Protein AF-A0AAN5BWC9-F1 (afdb_monomer_lite)

Structure (mmCIF, N/CA/C/O backbone):
data_AF-A0AAN5BWC9-F1
#
_entry.id   AF-A0AAN5BWC9-F1
#
loop_
_atom_site.group_PDB
_atom_site.id
_atom_site.type_symbol
_atom_site.label_atom_id
_atom_site.label_alt_id
_atom_site.label_comp_id
_atom_site.label_asym_id
_atom_site.label_entity_id
_atom_site.label_seq_id
_atom_site.pdbx_PDB_ins_code
_atom_site.Cartn_x
_atom_site.Cartn_y
_atom_site.Cartn_z
_atom_site.occupancy
_atom_site.B_iso_or_equiv
_atom_site.auth_seq_id
_atom_site.auth_comp_id
_atom_site.auth_asym_id
_atom_site.auth_atom_id
_atom_site.pdbx_PDB_model_num
ATOM 1 N N . MET A 1 1 ? -2.287 -19.410 11.652 1.00 47.03 1 MET A N 1
ATOM 2 C CA . MET A 1 1 ? -1.819 -19.244 10.263 1.00 47.03 1 MET A CA 1
ATOM 3 C C . MET A 1 1 ? -1.738 -17.754 10.020 1.00 47.03 1 MET A C 1
ATOM 5 O O . MET A 1 1 ? -2.710 -17.080 10.326 1.00 47.03 1 MET A O 1
ATOM 9 N N . SER A 1 2 ? -0.571 -17.258 9.616 1.00 52.69 2 SER A N 1
ATOM 10 C CA . SER A 1 2 ? -0.390 -15.878 9.157 1.00 52.69 2 SER A CA 1
ATOM 11 C C . SER A 1 2 ? -0.509 -15.912 7.636 1.00 52.69 2 SER A C 1
ATOM 13 O O . SER A 1 2 ? 0.115 -16.769 7.006 1.00 52.69 2 SER A O 1
ATOM 15 N N . TYR A 1 3 ? -1.382 -15.078 7.077 1.00 65.38 3 TYR A N 1
ATOM 16 C CA . TYR A 1 3 ? -1.603 -14.979 5.637 1.00 65.38 3 TYR A CA 1
ATOM 17 C C . TYR A 1 3 ? -0.797 -13.783 5.144 1.00 65.38 3 TYR A C 1
ATOM 19 O O . TYR A 1 3 ? -1.104 -12.645 5.494 1.00 65.38 3 TYR A O 1
ATOM 27 N N . PHE A 1 4 ? 0.281 -14.033 4.406 1.00 66.44 4 PHE A N 1
ATOM 28 C CA . PHE A 1 4 ? 1.106 -12.959 3.861 1.00 66.44 4 PHE A CA 1
ATOM 29 C C . PHE A 1 4 ? 0.332 -12.188 2.789 1.00 66.44 4 PHE A C 1
ATOM 31 O O . PHE A 1 4 ? -0.476 -12.763 2.065 1.00 66.44 4 PHE A O 1
ATOM 38 N N . VAL A 1 5 ? 0.590 -10.883 2.665 1.00 69.50 5 VAL A N 1
ATOM 39 C CA . VAL A 1 5 ? 0.056 -10.114 1.532 1.00 69.50 5 VAL A CA 1
ATOM 40 C C . VAL A 1 5 ? 0.826 -10.486 0.265 1.00 69.50 5 VAL A C 1
ATOM 42 O O . VAL A 1 5 ? 2.005 -10.154 0.124 1.00 69.50 5 VAL A O 1
ATOM 45 N N . GLU A 1 6 ? 0.147 -11.163 -0.658 1.00 69.81 6 GLU A N 1
ATOM 46 C CA . GLU A 1 6 ? 0.694 -11.607 -1.942 1.00 69.81 6 GLU A CA 1
ATOM 47 C C . GLU A 1 6 ? 0.178 -10.767 -3.128 1.00 69.81 6 GLU A C 1
ATOM 49 O O . GLU A 1 6 ? -0.644 -9.858 -2.987 1.00 69.81 6 GLU A O 1
ATOM 54 N N . GLY A 1 7 ? 0.701 -11.046 -4.326 1.00 77.12 7 GLY A N 1
ATOM 55 C CA . GLY A 1 7 ? 0.229 -10.434 -5.568 1.00 77.12 7 GLY A CA 1
ATOM 56 C C . GLY A 1 7 ? 0.571 -8.940 -5.716 1.00 77.12 7 GLY A C 1
ATOM 57 O O . GLY A 1 7 ? 1.575 -8.472 -5.170 1.00 77.12 7 GLY A O 1
ATOM 58 N N . PRO A 1 8 ? -0.236 -8.171 -6.476 1.00 77.50 8 PRO A N 1
ATOM 59 C CA . PRO A 1 8 ? 0.023 -6.754 -6.765 1.00 77.50 8 PRO A CA 1
ATOM 60 C C . PRO A 1 8 ? 0.208 -5.886 -5.512 1.00 77.50 8 PRO A C 1
ATOM 62 O O . PRO A 1 8 ? 0.996 -4.936 -5.504 1.00 77.50 8 PRO A O 1
ATOM 65 N N . TRP A 1 9 ? -0.462 -6.255 -4.422 1.00 84.75 9 TRP A N 1
ATOM 66 C CA . TRP A 1 9 ? -0.410 -5.534 -3.159 1.00 84.75 9 TRP A CA 1
ATOM 67 C C . TRP A 1 9 ? 0.916 -5.686 -2.422 1.00 84.75 9 TRP A C 1
ATOM 69 O O . TRP A 1 9 ? 1.344 -4.742 -1.759 1.00 84.75 9 TRP A O 1
ATOM 79 N N . ALA A 1 10 ? 1.646 -6.789 -2.616 1.00 85.19 10 ALA A N 1
ATOM 80 C CA . ALA A 1 10 ? 2.966 -6.978 -2.013 1.00 85.19 10 ALA A CA 1
ATOM 81 C C . ALA A 1 10 ? 3.954 -5.856 -2.385 1.00 85.19 10 ALA A C 1
ATOM 83 O O . ALA A 1 10 ? 4.868 -5.549 -1.617 1.00 85.19 10 ALA A O 1
ATOM 84 N N . LYS A 1 11 ? 3.778 -5.235 -3.557 1.00 87.94 11 LYS A N 1
ATOM 85 C CA . LYS A 1 11 ? 4.593 -4.109 -4.025 1.00 87.94 11 LYS A CA 1
ATOM 86 C C . LYS A 1 11 ? 4.189 -2.791 -3.367 1.00 87.94 11 LYS A C 1
ATOM 88 O O . LYS A 1 11 ? 5.044 -2.076 -2.854 1.00 87.94 11 LYS A O 1
ATOM 93 N N . ILE A 1 12 ? 2.891 -2.497 -3.325 1.00 90.25 12 ILE A N 1
ATOM 94 C CA . ILE A 1 12 ? 2.350 -1.266 -2.721 1.00 90.25 12 ILE A CA 1
ATOM 95 C C . ILE A 1 12 ? 2.652 -1.233 -1.222 1.00 90.25 12 ILE A C 1
ATOM 97 O O . ILE A 1 12 ? 3.123 -0.228 -0.697 1.00 90.25 12 ILE A O 1
ATOM 101 N N . VAL A 1 13 ? 2.474 -2.362 -0.538 1.00 91.19 13 VAL A N 1
ATOM 102 C CA . VAL A 1 13 ? 2.751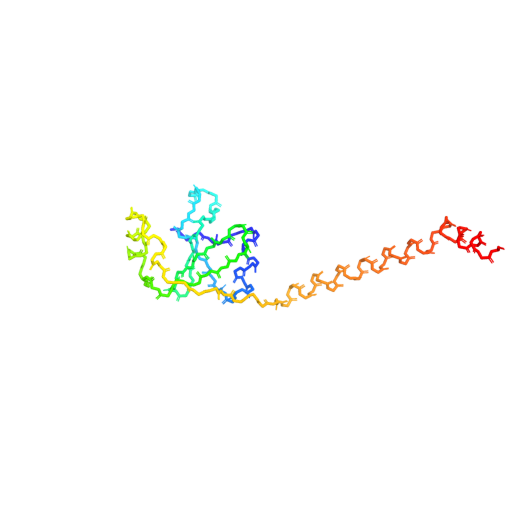 -2.482 0.895 1.00 91.19 13 VAL A CA 1
ATOM 103 C C . VAL A 1 13 ? 4.222 -2.179 1.214 1.00 91.19 13 VAL A C 1
ATOM 105 O O . VAL A 1 13 ? 4.505 -1.427 2.150 1.00 91.19 13 VAL A O 1
ATOM 108 N N . ARG A 1 14 ? 5.160 -2.654 0.378 1.00 89.75 14 ARG A N 1
ATOM 109 C CA . ARG A 1 14 ? 6.588 -2.303 0.488 1.00 89.75 14 ARG A CA 1
ATOM 110 C C . ARG A 1 14 ? 6.852 -0.824 0.222 1.00 89.75 14 ARG A C 1
ATOM 112 O O . ARG A 1 14 ? 7.588 -0.204 0.983 1.00 89.75 14 ARG A O 1
ATOM 119 N N . ARG A 1 15 ? 6.233 -0.237 -0.807 1.00 93.06 15 ARG A N 1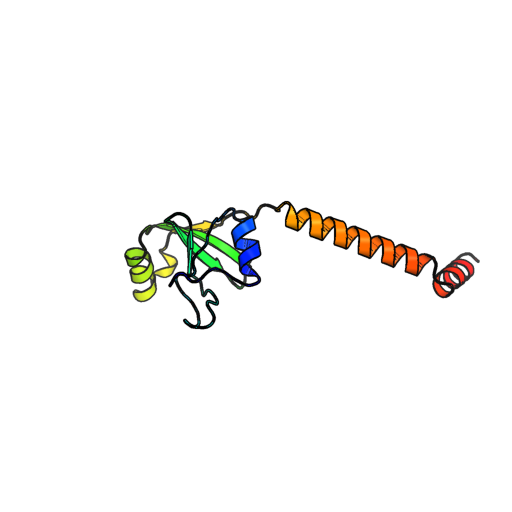
ATOM 120 C CA . ARG A 1 15 ? 6.345 1.206 -1.097 1.00 93.06 15 ARG A CA 1
ATOM 121 C C . ARG A 1 15 ? 5.820 2.078 0.038 1.00 93.06 15 ARG A C 1
ATOM 123 O O . ARG A 1 15 ? 6.308 3.188 0.231 1.00 93.06 15 ARG A O 1
ATOM 130 N N . CYS A 1 16 ? 4.846 1.590 0.797 1.00 94.31 16 CYS A N 1
ATOM 131 C CA . CYS A 1 16 ? 4.350 2.243 2.006 1.00 94.31 16 CYS A CA 1
ATOM 132 C C . CYS A 1 16 ? 5.236 2.009 3.245 1.00 94.31 16 CYS A C 1
ATOM 134 O O . CYS A 1 16 ? 4.911 2.515 4.319 1.00 94.31 16 CYS A O 1
ATOM 136 N N . GLY A 1 17 ? 6.343 1.269 3.118 1.00 92.44 17 GLY A N 1
ATOM 137 C CA . GLY A 1 17 ? 7.285 0.994 4.203 1.00 92.44 17 GLY A CA 1
ATOM 138 C C . GLY A 1 17 ? 6.766 0.001 5.244 1.00 92.44 17 GLY A C 1
ATOM 139 O O . GLY A 1 17 ? 7.235 0.012 6.380 1.00 92.44 17 GLY A O 1
ATOM 140 N N . LEU A 1 18 ? 5.777 -0.824 4.895 1.00 92.75 18 LEU A N 1
ATOM 141 C CA . LEU A 1 18 ? 5.229 -1.826 5.803 1.00 92.75 18 LEU A CA 1
ATOM 142 C C . LEU A 1 18 ? 6.004 -3.140 5.659 1.00 92.75 18 LEU A C 1
ATOM 144 O O . LEU A 1 18 ? 6.026 -3.761 4.595 1.00 92.75 18 LEU A O 1
ATOM 148 N N . GLU A 1 19 ? 6.625 -3.571 6.752 1.00 88.25 19 GLU A N 1
ATOM 149 C CA . GLU A 1 19 ? 7.354 -4.835 6.829 1.00 88.25 19 GLU A CA 1
ATOM 150 C C . GLU A 1 19 ? 6.461 -5.946 7.393 1.00 88.25 19 GLU A C 1
ATOM 152 O O . GLU A 1 19 ? 5.721 -5.726 8.352 1.00 88.25 19 GLU A O 1
ATOM 157 N N . ASN A 1 20 ? 6.575 -7.148 6.820 1.00 86.62 20 ASN A N 1
ATOM 158 C CA . ASN A 1 20 ? 5.844 -8.356 7.231 1.00 86.62 20 ASN A CA 1
ATOM 159 C C . ASN A 1 20 ? 4.324 -8.139 7.386 1.00 86.62 20 ASN A C 1
ATOM 161 O O . ASN A 1 20 ? 3.779 -8.366 8.467 1.00 86.62 20 ASN A O 1
ATOM 165 N N . PRO A 1 21 ? 3.639 -7.660 6.334 1.00 89.12 21 PRO A N 1
ATOM 166 C CA . PRO A 1 21 ? 2.206 -7.434 6.390 1.00 89.12 21 PRO A CA 1
ATOM 167 C C . PRO A 1 21 ? 1.437 -8.759 6.453 1.00 89.12 21 PRO A C 1
ATOM 169 O O . PRO A 1 21 ? 1.724 -9.695 5.702 1.00 89.12 21 PRO A O 1
ATOM 172 N N . GLU A 1 22 ? 0.418 -8.803 7.303 1.00 88.19 22 GLU A N 1
ATOM 173 C CA . GLU A 1 22 ? -0.488 -9.940 7.435 1.00 88.19 22 GLU A CA 1
ATOM 174 C C . GLU A 1 22 ? -1.896 -9.526 7.003 1.00 88.19 22 GLU A C 1
ATOM 176 O O . GLU A 1 22 ? -2.417 -8.486 7.417 1.00 88.19 22 GLU A O 1
ATOM 181 N N . ALA A 1 23 ? -2.537 -10.336 6.169 1.00 86.12 23 ALA A N 1
ATOM 182 C CA . ALA A 1 23 ? -3.926 -10.136 5.805 1.00 86.12 23 ALA A CA 1
ATOM 183 C C . ALA A 1 23 ? -4.830 -10.495 6.997 1.00 86.12 23 ALA A C 1
ATOM 185 O O . ALA A 1 23 ? -4.785 -11.606 7.529 1.00 86.12 23 ALA A O 1
ATOM 186 N N . VAL A 1 24 ? -5.647 -9.532 7.433 1.00 87.19 24 VAL A N 1
ATOM 187 C CA . VAL A 1 24 ? -6.576 -9.693 8.565 1.00 87.19 24 VAL A CA 1
ATOM 188 C C . VAL A 1 24 ? -7.953 -10.110 8.066 1.00 87.19 24 VAL A C 1
ATOM 190 O O . VAL A 1 24 ? -8.601 -10.970 8.657 1.00 87.19 24 VAL A O 1
ATOM 193 N N . MET A 1 25 ? -8.394 -9.512 6.963 1.00 82.00 25 MET A N 1
ATOM 194 C CA . MET A 1 25 ? -9.580 -9.928 6.224 1.00 82.00 25 MET A CA 1
ATOM 195 C C . MET A 1 25 ? -9.117 -10.471 4.873 1.00 82.00 25 MET A C 1
ATOM 197 O O . MET A 1 25 ? -8.368 -9.800 4.169 1.00 82.00 25 MET A O 1
ATOM 201 N N . CYS A 1 26 ? -9.532 -11.693 4.538 1.00 72.94 26 CYS A N 1
ATOM 202 C CA . CYS A 1 26 ? -9.214 -12.366 3.276 1.00 72.94 26 CYS A CA 1
ATOM 203 C C . CYS A 1 26 ? -10.514 -12.812 2.601 1.00 72.94 26 CYS A C 1
ATOM 205 O O . CYS A 1 26 ? -11.479 -13.140 3.296 1.00 72.94 26 CYS A O 1
ATOM 207 N N . THR A 1 27 ? -10.537 -12.857 1.268 1.00 66.50 27 THR A N 1
ATOM 208 C CA . THR A 1 27 ? -11.698 -13.343 0.499 1.00 66.50 27 THR A CA 1
ATOM 209 C C . THR A 1 27 ? -11.969 -14.825 0.763 1.00 66.50 27 THR A C 1
ATOM 211 O O . THR A 1 27 ? -13.120 -15.224 0.938 1.00 66.50 27 THR A O 1
ATOM 214 N N . THR A 1 28 ? -10.912 -15.640 0.842 1.00 60.97 28 THR A N 1
ATOM 215 C CA . THR A 1 28 ? -10.964 -17.048 1.251 1.00 60.97 28 THR A CA 1
ATOM 216 C C . THR A 1 28 ? -9.737 -17.419 2.092 1.00 60.97 28 THR A C 1
ATOM 218 O O . THR A 1 28 ? -8.652 -16.880 1.853 1.00 60.97 28 THR A O 1
ATOM 221 N N . PRO A 1 29 ? -9.867 -18.343 3.065 1.00 58.62 29 PRO A N 1
ATOM 222 C CA . PRO A 1 29 ? -8.731 -18.840 3.843 1.00 58.62 29 PRO A CA 1
ATOM 223 C C . PRO A 1 29 ? -7.651 -19.509 2.985 1.00 58.62 29 PRO A C 1
ATOM 225 O O . PRO A 1 29 ? -6.481 -19.478 3.348 1.00 58.62 29 PRO A O 1
ATOM 228 N N . GLU A 1 30 ? -8.029 -20.127 1.863 1.00 58.84 30 GLU A N 1
ATOM 229 C CA . GLU A 1 30 ? -7.105 -20.882 1.015 1.00 58.84 30 GLU A CA 1
ATOM 230 C C . GLU A 1 30 ? -6.273 -20.000 0.077 1.00 58.84 30 GLU A C 1
ATOM 232 O O . GLU A 1 30 ? -5.129 -20.345 -0.207 1.00 58.84 30 GLU A O 1
ATOM 237 N N . SER A 1 31 ? -6.826 -18.884 -0.415 1.00 59.50 31 SER A N 1
ATOM 238 C CA . SER A 1 31 ? -6.117 -18.004 -1.360 1.00 59.50 31 SER A CA 1
ATOM 239 C C . SER A 1 31 ? -5.225 -16.968 -0.681 1.00 59.50 31 SER A C 1
ATOM 241 O O . SER A 1 31 ? -4.279 -16.493 -1.298 1.00 59.50 31 SER A O 1
ATOM 243 N N . GLY A 1 32 ? -5.539 -16.573 0.560 1.00 53.91 32 GLY A N 1
ATOM 244 C CA . GLY A 1 32 ? -4.848 -15.467 1.228 1.00 53.91 32 GLY A CA 1
ATOM 245 C C . GLY A 1 32 ? -5.006 -14.116 0.516 1.00 53.91 32 GLY A C 1
ATOM 246 O O . GLY A 1 32 ? -4.332 -13.156 0.890 1.00 53.91 32 GLY A O 1
ATOM 247 N N . GLU A 1 33 ? -5.888 -14.013 -0.489 1.00 61.34 33 GLU A N 1
ATOM 248 C CA . GLU A 1 33 ? -6.158 -12.750 -1.166 1.00 61.34 33 GLU A CA 1
ATOM 249 C C . GLU A 1 33 ? -6.787 -11.787 -0.161 1.00 61.34 33 GLU A C 1
ATOM 251 O O . GLU A 1 33 ? -7.924 -11.958 0.294 1.00 61.34 33 GLU A O 1
ATOM 256 N N . HIS A 1 34 ? -5.990 -10.794 0.228 1.00 65.44 34 HIS A N 1
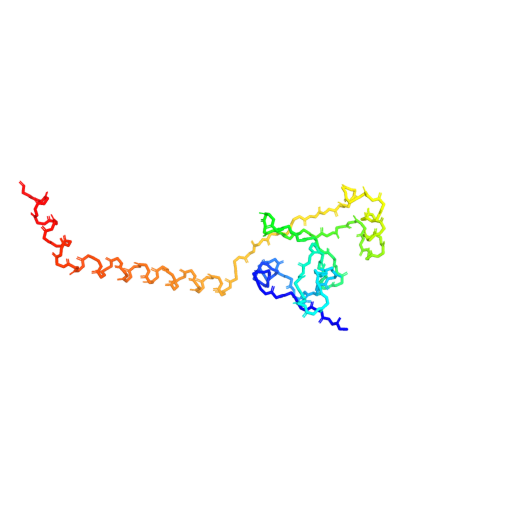ATOM 257 C CA . HIS A 1 34 ? -6.397 -9.767 1.172 1.00 65.44 34 HIS A CA 1
ATOM 258 C C . HIS A 1 34 ? -7.670 -9.054 0.676 1.00 65.44 34 HIS A C 1
ATOM 260 O O . HIS A 1 34 ? -7.866 -8.834 -0.519 1.00 65.44 34 HIS A O 1
ATOM 266 N N . TYR A 1 35 ? -8.545 -8.708 1.613 1.00 69.69 35 TYR A N 1
ATOM 267 C CA . TYR A 1 35 ? -9.771 -7.976 1.345 1.00 69.69 35 TYR A CA 1
ATOM 268 C C . TYR A 1 35 ? -9.901 -6.838 2.343 1.00 69.69 35 TYR A C 1
ATOM 270 O O . TYR A 1 35 ? -10.362 -7.015 3.471 1.00 69.69 35 TYR A O 1
ATOM 278 N N . GLY A 1 36 ? -9.459 -5.655 1.940 1.00 83.06 36 GLY A N 1
ATOM 279 C CA . GLY A 1 36 ? -9.741 -4.421 2.656 1.00 83.06 36 GLY A CA 1
ATOM 280 C C . GLY A 1 36 ? -8.916 -4.187 3.920 1.00 83.06 36 GLY A C 1
ATOM 281 O O . GLY A 1 36 ? -8.596 -3.034 4.160 1.00 83.06 36 GLY A O 1
ATOM 282 N N . LEU A 1 37 ? -8.505 -5.193 4.706 1.00 90.81 37 LEU A N 1
ATOM 283 C CA . LEU A 1 37 ? -7.832 -4.982 6.002 1.00 90.81 37 LEU A CA 1
ATOM 284 C C . LEU A 1 37 ? -6.560 -5.824 6.176 1.00 90.81 37 LEU A C 1
ATOM 286 O O . LEU A 1 37 ? -6.598 -7.056 6.127 1.00 90.81 37 LEU A O 1
ATOM 290 N N . ILE A 1 38 ? -5.451 -5.150 6.483 1.00 93.12 38 ILE A N 1
ATOM 291 C CA . ILE A 1 38 ? -4.148 -5.764 6.781 1.00 93.12 38 ILE A CA 1
ATOM 292 C C . ILE A 1 38 ? -3.593 -5.263 8.120 1.00 93.12 38 ILE A C 1
ATOM 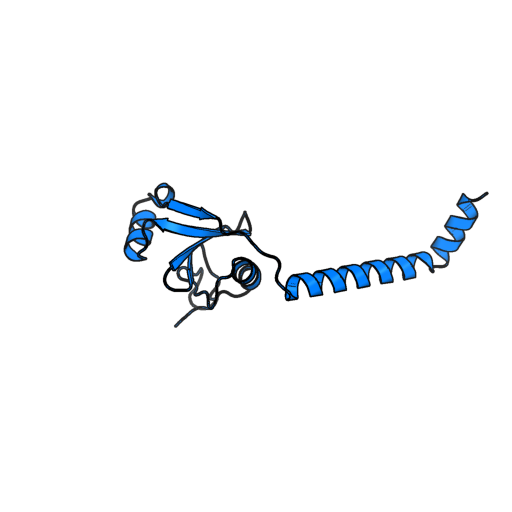294 O O . ILE A 1 38 ? -3.990 -4.203 8.618 1.00 93.12 38 ILE A O 1
ATOM 298 N N . SER A 1 39 ? -2.649 -6.001 8.698 1.00 93.69 39 SER A N 1
ATOM 299 C CA . SER A 1 39 ? -1.869 -5.591 9.863 1.00 93.69 39 SER A CA 1
ATOM 300 C C . SER A 1 39 ? -0.373 -5.595 9.554 1.00 93.69 39 SER A C 1
ATOM 302 O O . SER A 1 39 ? 0.110 -6.366 8.733 1.00 93.69 39 SER A O 1
ATOM 304 N N . ALA A 1 40 ? 0.370 -4.695 10.193 1.00 93.81 40 ALA A N 1
ATOM 305 C CA . ALA A 1 40 ? 1.832 -4.662 10.144 1.00 93.81 40 ALA A CA 1
ATOM 306 C C . ALA A 1 40 ? 2.357 -3.899 11.364 1.00 93.81 40 ALA A C 1
ATOM 308 O O . ALA A 1 40 ? 1.816 -2.847 11.724 1.00 93.81 40 ALA A O 1
ATOM 309 N N . GLY A 1 41 ? 3.390 -4.424 12.028 1.00 92.62 41 GLY A N 1
ATOM 310 C CA . GLY A 1 41 ? 4.017 -3.763 13.183 1.00 92.62 41 GLY A CA 1
ATOM 311 C C . GLY A 1 41 ? 3.052 -3.439 14.336 1.00 92.62 41 GLY A C 1
ATOM 312 O O . GLY A 1 41 ? 3.203 -2.413 14.998 1.00 92.62 41 GLY A O 1
ATOM 313 N N . GLY A 1 42 ? 2.021 -4.268 14.545 1.00 92.88 42 GLY A N 1
ATOM 314 C CA . GLY A 1 42 ? 1.000 -4.061 15.582 1.00 92.88 42 GLY A CA 1
ATOM 315 C C . GLY A 1 42 ? -0.046 -2.982 15.266 1.00 92.88 42 GLY A C 1
ATOM 316 O O . GLY A 1 42 ? -0.799 -2.586 16.156 1.00 92.88 42 GLY A O 1
ATOM 317 N N . ARG A 1 43 ? -0.100 -2.494 14.022 1.00 96.50 43 ARG A N 1
ATOM 318 C CA . ARG A 1 43 ? -1.090 -1.522 13.530 1.00 96.50 43 ARG A CA 1
ATOM 319 C C . ARG A 1 43 ? -1.966 -2.142 12.447 1.00 96.50 43 ARG A C 1
ATOM 321 O O . ARG A 1 43 ? -1.611 -3.178 11.893 1.00 96.50 43 ARG A O 1
ATOM 328 N N . TYR A 1 44 ? -3.079 -1.477 12.143 1.00 96.25 44 TYR A N 1
ATOM 329 C CA . TYR A 1 44 ? -4.059 -1.912 11.149 1.00 96.25 44 TYR A CA 1
ATOM 330 C C . TYR A 1 44 ? -4.200 -0.884 10.034 1.00 96.25 44 TYR A C 1
ATOM 332 O O . TYR A 1 44 ? -4.111 0.323 10.279 1.00 96.25 44 TYR A O 1
ATOM 340 N N . TYR A 1 45 ? -4.451 -1.366 8.822 1.00 95.88 45 TYR A N 1
ATOM 341 C CA . TYR A 1 45 ? -4.509 -0.541 7.625 1.00 95.88 45 TYR A CA 1
ATOM 342 C C . TYR A 1 45 ? -5.638 -1.001 6.717 1.00 95.88 45 TYR A C 1
ATOM 344 O O . TYR A 1 45 ? -5.800 -2.202 6.496 1.00 95.88 45 TYR A O 1
ATOM 352 N N . PHE A 1 46 ? -6.373 -0.041 6.165 1.00 93.69 46 PHE A N 1
ATOM 353 C CA . PHE A 1 46 ? -7.275 -0.313 5.059 1.00 93.69 46 PHE A CA 1
ATOM 354 C C . PHE A 1 46 ? -6.522 -0.314 3.729 1.00 93.69 46 PHE A C 1
ATOM 356 O O . PHE A 1 46 ? -5.614 0.494 3.526 1.00 93.69 46 PHE A O 1
ATOM 363 N N . THR A 1 47 ? -6.939 -1.200 2.835 1.00 91.19 47 THR A N 1
ATOM 364 C CA . THR A 1 47 ? -6.536 -1.270 1.426 1.00 91.19 47 THR A CA 1
ATOM 365 C C . THR A 1 47 ? -7.722 -0.838 0.569 1.00 91.19 47 THR A C 1
ATOM 367 O O . THR A 1 47 ? -8.863 -1.187 0.867 1.00 91.19 47 THR A O 1
ATOM 370 N N . ASP A 1 48 ? -7.460 -0.016 -0.442 1.00 88.81 48 ASP A N 1
ATOM 371 C CA . ASP A 1 48 ? -8.457 0.462 -1.401 1.00 88.81 48 ASP A CA 1
ATOM 372 C C . ASP A 1 48 ? -8.094 -0.052 -2.797 1.00 88.81 48 ASP A C 1
ATOM 374 O O . ASP A 1 48 ? -7.150 0.448 -3.411 1.00 88.81 48 ASP A O 1
ATOM 378 N N . ASP A 1 49 ? -8.842 -1.040 -3.289 1.00 85.00 49 ASP A N 1
ATOM 379 C CA . ASP A 1 49 ? -8.632 -1.665 -4.603 1.00 85.00 49 ASP A CA 1
ATOM 380 C C . ASP A 1 49 ? -8.883 -0.721 -5.785 1.00 85.00 49 ASP A C 1
ATOM 382 O O . ASP A 1 49 ? -8.324 -0.920 -6.863 1.00 85.00 49 ASP A O 1
ATOM 386 N N . LEU A 1 50 ? -9.705 0.318 -5.612 1.00 86.25 50 LEU A N 1
ATOM 387 C CA . LEU A 1 50 ? -9.974 1.283 -6.678 1.00 86.25 50 LEU A CA 1
ATOM 388 C C . LEU A 1 50 ? -8.845 2.306 -6.778 1.00 86.25 50 LEU A C 1
ATOM 390 O O . LEU A 1 50 ? -8.416 2.661 -7.877 1.00 86.25 50 LEU A O 1
ATOM 394 N N . ALA A 1 51 ? -8.372 2.784 -5.629 1.00 87.38 51 ALA A N 1
ATOM 395 C CA . ALA A 1 51 ? -7.318 3.787 -5.552 1.00 87.38 51 ALA A CA 1
ATOM 396 C C . ALA A 1 51 ? -5.901 3.193 -5.505 1.00 87.38 51 ALA A C 1
ATOM 398 O O . ALA A 1 51 ? -4.939 3.956 -5.573 1.00 87.38 51 ALA A O 1
ATOM 399 N N . TRP A 1 52 ? -5.767 1.869 -5.365 1.00 88.56 52 TRP A N 1
ATOM 400 C CA . TRP A 1 52 ? -4.500 1.168 -5.122 1.00 88.56 52 TRP A CA 1
ATOM 401 C C . TRP A 1 52 ? -3.700 1.783 -3.968 1.00 88.56 52 TRP A C 1
ATOM 403 O O . TRP A 1 52 ? -2.489 1.965 -4.050 1.00 88.56 52 TRP A O 1
ATOM 413 N N . SER A 1 53 ? -4.397 2.143 -2.886 1.00 91.62 53 SER A N 1
ATOM 414 C CA . SER A 1 53 ? -3.818 2.910 -1.781 1.00 91.62 53 SER A CA 1
ATOM 415 C C . SER A 1 53 ? -3.980 2.215 -0.433 1.00 91.62 53 SER A C 1
ATOM 417 O O . SER A 1 53 ? -4.881 1.398 -0.235 1.00 91.62 53 SER A O 1
ATOM 419 N N . ILE A 1 54 ? -3.097 2.559 0.508 1.00 94.94 54 ILE A N 1
ATOM 420 C CA . ILE A 1 54 ? -3.115 2.039 1.877 1.00 94.94 54 ILE A CA 1
ATOM 421 C C . ILE A 1 54 ? -3.337 3.190 2.846 1.00 94.94 54 ILE A C 1
ATOM 423 O O . ILE A 1 54 ? -2.670 4.223 2.776 1.00 94.94 54 ILE A O 1
ATOM 427 N N . SER A 1 55 ? -4.253 3.000 3.790 1.00 96.00 55 SER A N 1
ATOM 428 C CA . SER A 1 55 ? -4.562 3.978 4.828 1.00 96.00 55 SER A CA 1
ATOM 429 C C . SER A 1 55 ? -4.408 3.381 6.219 1.00 96.00 55 SER A C 1
ATOM 431 O O . SER A 1 55 ? -5.112 2.445 6.583 1.00 96.00 55 SER A O 1
ATOM 433 N N . GLU A 1 56 ? -3.527 3.955 7.034 1.00 97.62 56 GLU A N 1
ATOM 434 C CA . GLU A 1 56 ? -3.361 3.581 8.438 1.00 97.62 56 GLU A CA 1
ATOM 435 C C . GLU A 1 56 ? -4.605 3.945 9.243 1.00 97.62 56 GLU A C 1
ATOM 437 O O . GLU A 1 56 ? -5.096 5.075 9.174 1.00 97.62 56 GLU A O 1
ATOM 442 N N . ILE A 1 57 ? -5.090 3.007 10.051 1.00 97.88 57 ILE A N 1
ATOM 443 C CA . ILE A 1 57 ? -6.184 3.244 10.983 1.00 97.88 57 ILE A CA 1
ATOM 444 C C . ILE A 1 57 ? -5.624 3.877 12.260 1.00 97.88 57 ILE A C 1
ATOM 446 O O . ILE A 1 57 ? -4.955 3.242 13.070 1.00 97.88 57 ILE A O 1
ATOM 450 N N . ILE A 1 58 ? -5.956 5.150 12.467 1.00 98.12 58 ILE A N 1
ATOM 451 C CA . ILE A 1 58 ? -5.519 5.944 13.622 1.00 98.12 58 ILE A CA 1
ATOM 452 C C . ILE A 1 58 ? -6.458 5.745 14.813 1.00 98.12 58 ILE A C 1
ATOM 454 O O . ILE A 1 58 ? -6.034 5.799 15.969 1.00 98.12 58 ILE A O 1
ATOM 458 N N . LYS A 1 59 ? -7.761 5.555 14.558 1.00 97.06 59 LYS A N 1
ATOM 459 C CA . LYS A 1 59 ? -8.741 5.281 15.615 1.00 97.06 59 LYS A CA 1
ATOM 460 C C . LYS A 1 59 ? -9.974 4.559 15.068 1.00 97.06 59 LYS A C 1
ATOM 462 O O . LYS A 1 59 ? -10.597 5.094 14.150 1.00 97.06 59 LYS A O 1
ATOM 467 N N . PRO A 1 60 ? -10.428 3.467 15.705 1.00 97.00 60 PRO A N 1
ATOM 468 C CA . PRO A 1 60 ? -9.833 2.784 16.867 1.00 97.00 60 PRO A CA 1
ATOM 469 C C . PRO A 1 60 ? -8.552 2.011 16.514 1.00 97.00 60 PRO A C 1
ATOM 471 O O . PRO A 1 60 ? -8.382 1.604 15.379 1.00 97.00 60 PRO A O 1
ATOM 474 N N . THR A 1 61 ? -7.649 1.823 17.481 1.00 96.38 61 THR A N 1
ATOM 475 C CA . THR A 1 61 ? -6.339 1.171 17.262 1.00 96.38 61 THR A CA 1
ATOM 476 C C . THR A 1 61 ? -6.345 -0.337 17.525 1.00 96.38 61 THR A C 1
ATOM 478 O O . THR A 1 61 ? -5.339 -0.999 17.298 1.00 96.38 61 THR A O 1
ATOM 481 N N . THR A 1 62 ? -7.450 -0.887 18.034 1.00 96.69 62 THR A N 1
ATOM 482 C CA . THR A 1 62 ? -7.601 -2.319 18.321 1.00 96.69 62 THR A CA 1
ATOM 483 C C . THR A 1 62 ? -8.480 -2.983 17.273 1.00 96.69 62 THR A C 1
ATOM 485 O O . THR A 1 62 ? -9.457 -2.379 16.825 1.00 96.69 62 THR A O 1
ATOM 488 N N . LEU A 1 63 ? -8.183 -4.243 16.937 1.00 94.62 63 LEU A N 1
ATOM 489 C CA . LEU A 1 63 ? -8.976 -5.008 15.974 1.00 94.62 63 LEU A CA 1
ATOM 490 C C . LEU A 1 63 ? -10.446 -5.079 16.385 1.00 94.62 63 LEU A C 1
ATOM 492 O O . LEU A 1 63 ? -11.307 -4.714 15.597 1.00 94.62 63 LEU A O 1
ATOM 496 N N . ASP A 1 64 ? -10.739 -5.422 17.640 1.00 95.69 64 ASP A N 1
ATOM 497 C CA . ASP A 1 64 ? -12.118 -5.485 18.145 1.00 95.69 64 ASP A CA 1
ATOM 498 C C . ASP A 1 64 ? -12.865 -4.157 17.984 1.00 95.69 64 ASP A C 1
ATOM 500 O O . ASP A 1 64 ? -14.045 -4.124 17.638 1.00 95.69 64 ASP A O 1
ATOM 504 N N . GLY A 1 65 ? -12.175 -3.036 18.214 1.00 97.06 65 GLY A N 1
ATOM 505 C CA . GLY A 1 65 ? -12.752 -1.711 18.027 1.00 97.06 65 GLY A CA 1
ATOM 506 C C . GLY A 1 65 ? -13.063 -1.430 16.559 1.00 97.06 65 GLY A C 1
ATOM 507 O O . GLY A 1 65 ? -14.114 -0.861 16.260 1.00 97.06 65 GLY A O 1
ATOM 508 N N . ILE A 1 66 ? -12.162 -1.826 15.659 1.00 96.19 66 ILE A N 1
ATOM 509 C CA . ILE A 1 66 ? -12.314 -1.675 14.207 1.00 96.19 66 ILE A CA 1
ATOM 510 C C . ILE A 1 66 ? -13.478 -2.544 13.722 1.00 96.19 66 ILE A C 1
ATOM 512 O O . ILE A 1 66 ? -14.419 -2.026 13.123 1.00 96.19 66 ILE A O 1
ATOM 516 N N . MET A 1 67 ? -13.479 -3.830 14.075 1.00 93.94 67 MET A N 1
ATOM 517 C CA . MET A 1 67 ? -14.522 -4.782 13.693 1.00 93.94 67 MET A CA 1
ATOM 518 C C . MET A 1 67 ? -15.892 -4.373 14.226 1.00 93.94 67 MET A C 1
ATOM 520 O O . MET A 1 67 ? -16.877 -4.447 13.498 1.00 93.94 67 MET A O 1
ATOM 524 N N . LYS A 1 68 ? -15.972 -3.851 15.455 1.00 95.50 68 LYS A N 1
ATOM 525 C CA . LYS A 1 68 ? -17.227 -3.309 15.986 1.00 95.50 68 LYS A CA 1
ATOM 526 C C . LYS A 1 68 ? -17.764 -2.161 15.132 1.00 95.50 68 LYS A C 1
ATOM 528 O O . LYS A 1 68 ? -18.961 -2.096 14.881 1.00 95.50 68 LYS A O 1
ATOM 533 N N . LYS A 1 69 ? -16.900 -1.249 14.673 1.00 96.06 69 LYS A N 1
ATOM 534 C CA . LYS A 1 69 ? -17.311 -0.145 13.792 1.00 96.06 69 LYS A CA 1
ATOM 535 C C . LYS A 1 69 ? -17.808 -0.645 12.438 1.00 96.06 69 LYS A C 1
ATOM 537 O O . LYS A 1 69 ? -18.791 -0.093 11.956 1.00 96.06 69 LYS A O 1
ATOM 542 N N . ILE A 1 70 ? -17.158 -1.663 11.876 1.00 92.06 70 ILE A N 1
ATOM 543 C CA . ILE A 1 70 ? -17.567 -2.335 10.635 1.00 92.06 70 ILE A CA 1
ATOM 544 C C . ILE A 1 70 ? -18.959 -2.956 10.797 1.00 92.06 70 ILE A C 1
ATOM 546 O O . ILE A 1 70 ? -19.899 -2.568 10.109 1.00 92.06 70 ILE A O 1
ATOM 550 N N . VAL A 1 71 ? -19.133 -3.825 11.796 1.00 92.62 71 VAL A N 1
ATOM 551 C CA . VAL A 1 71 ? -20.400 -4.533 12.052 1.00 92.62 71 VAL A CA 1
ATOM 552 C C . VAL A 1 71 ? -21.551 -3.577 12.386 1.00 92.62 71 VAL A C 1
ATOM 554 O O . VAL A 1 71 ? -22.677 -3.795 11.947 1.00 92.62 71 VAL A O 1
ATOM 557 N N . ASP A 1 72 ? -21.280 -2.487 13.110 1.00 96.44 72 ASP A N 1
ATOM 558 C CA . ASP A 1 72 ? -22.282 -1.463 13.436 1.00 96.44 72 ASP A CA 1
ATOM 559 C C . ASP A 1 72 ? -22.662 -0.572 12.228 1.00 96.44 72 ASP A C 1
ATOM 561 O O . ASP A 1 72 ? -23.452 0.364 12.393 1.00 96.44 72 ASP A O 1
ATOM 565 N N . GLY A 1 73 ? -22.071 -0.779 11.042 1.00 93.06 73 GLY A N 1
ATOM 566 C CA . GLY A 1 73 ? -22.269 0.072 9.861 1.00 93.06 73 GLY A CA 1
ATOM 567 C C . GLY A 1 73 ? -21.701 1.487 10.031 1.00 93.06 73 GLY A C 1
ATOM 568 O O . GLY A 1 73 ? -22.184 2.448 9.435 1.00 93.06 73 GLY A O 1
ATOM 569 N N . LYS A 1 74 ? -20.696 1.645 10.899 1.00 95.62 74 LYS A N 1
ATOM 570 C CA . LYS A 1 74 ? -20.075 2.925 11.288 1.00 95.62 74 LYS A CA 1
ATOM 571 C C . LYS A 1 74 ? -18.629 3.038 10.814 1.00 95.62 74 LYS A C 1
ATOM 573 O O . LYS A 1 74 ? -17.832 3.749 11.438 1.00 95.62 74 LYS A O 1
ATOM 578 N N . GLU A 1 75 ? -18.294 2.369 9.718 1.00 91.06 75 GLU A N 1
ATOM 579 C CA . GLU A 1 75 ? -16.972 2.386 9.078 1.00 91.06 75 GLU A CA 1
ATOM 580 C C . GLU A 1 75 ? -16.498 3.807 8.777 1.00 91.06 75 GLU A C 1
ATOM 582 O O . GLU A 1 75 ? -15.375 4.167 9.109 1.00 91.06 75 GLU A O 1
ATOM 587 N N . TYR A 1 76 ? -17.402 4.665 8.295 1.00 91.38 76 TYR A N 1
ATOM 588 C CA . TYR A 1 76 ? -17.149 6.086 8.021 1.00 91.38 76 TYR A CA 1
ATOM 589 C C . TYR A 1 76 ? -16.642 6.886 9.237 1.00 91.38 76 TYR A C 1
ATOM 591 O O . TYR A 1 76 ? -16.135 7.996 9.093 1.00 91.38 76 TYR A O 1
ATOM 599 N N . SER A 1 77 ? -16.814 6.361 10.456 1.00 96.25 77 SER A N 1
ATOM 600 C CA . SER A 1 77 ? -16.328 6.990 11.689 1.00 96.25 77 SER A CA 1
ATOM 601 C C . SER A 1 77 ? -14.924 6.534 12.103 1.00 96.25 77 SER A C 1
ATOM 603 O O . SER A 1 77 ? -14.396 7.031 13.104 1.00 96.25 77 SER A O 1
ATOM 605 N N . ILE A 1 78 ? -14.331 5.587 11.370 1.00 97.25 78 ILE A N 1
ATOM 606 C CA . ILE A 1 78 ? -12.951 5.149 11.557 1.00 97.25 78 ILE A CA 1
ATOM 607 C C . ILE A 1 78 ? -12.036 6.243 11.013 1.00 97.25 78 ILE A C 1
ATOM 609 O O . ILE A 1 78 ? -12.147 6.671 9.868 1.00 97.25 78 ILE A O 1
ATOM 613 N N . LYS A 1 79 ? -11.133 6.730 11.863 1.00 98.00 79 LYS A N 1
ATOM 614 C CA . LYS A 1 79 ? -10.171 7.756 11.470 1.00 98.00 79 LYS A CA 1
ATOM 615 C C . LYS A 1 79 ? -8.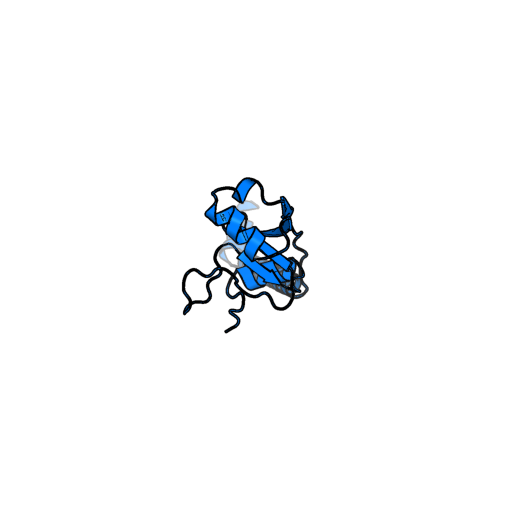979 7.092 10.820 1.00 98.00 79 LYS A C 1
ATOM 617 O O . LYS A 1 79 ? -8.330 6.260 11.456 1.00 98.00 79 LYS A O 1
ATOM 622 N N . THR A 1 80 ? -8.664 7.526 9.612 1.00 97.62 80 THR A N 1
ATOM 623 C CA . THR A 1 80 ? -7.559 6.989 8.832 1.00 97.62 80 THR A CA 1
ATOM 624 C C . THR A 1 80 ? -6.581 8.078 8.411 1.00 97.62 80 THR A C 1
ATOM 626 O O . THR A 1 80 ? -6.877 9.275 8.476 1.00 97.62 80 THR A O 1
ATOM 629 N N . LYS A 1 81 ? -5.390 7.653 7.997 1.00 96.94 81 LYS A N 1
ATOM 630 C CA . LYS A 1 81 ? -4.385 8.493 7.356 1.00 96.94 81 LYS A CA 1
ATOM 631 C C . LYS A 1 81 ? -3.794 7.731 6.175 1.00 96.94 81 LYS A C 1
ATOM 633 O O . LYS A 1 81 ? -3.219 6.665 6.371 1.00 96.94 81 LYS A O 1
ATOM 638 N N . ALA A 1 82 ? -3.897 8.297 4.977 1.00 95.75 82 ALA A N 1
ATOM 639 C CA . ALA A 1 82 ? -3.273 7.722 3.791 1.00 95.75 82 ALA A CA 1
ATOM 640 C C . ALA A 1 82 ? -1.749 7.636 3.968 1.00 95.75 82 ALA A C 1
ATOM 642 O O . ALA A 1 82 ? -1.103 8.599 4.404 1.00 95.75 82 ALA A O 1
ATOM 643 N N . LEU A 1 83 ? -1.185 6.479 3.634 1.00 96.75 83 LEU A N 1
ATOM 644 C CA . LEU A 1 83 ? 0.253 6.293 3.545 1.00 96.75 83 LEU A CA 1
ATOM 645 C C . LEU A 1 83 ? 0.754 6.819 2.207 1.00 96.75 83 LEU A C 1
ATOM 647 O O . LEU A 1 83 ? 0.082 6.743 1.182 1.00 96.75 83 LEU A O 1
ATOM 651 N N . ARG A 1 84 ? 1.964 7.372 2.233 1.00 95.06 84 ARG A N 1
ATOM 652 C CA . ARG A 1 84 ? 2.651 7.799 1.022 1.00 95.06 84 ARG A CA 1
ATOM 653 C C . ARG A 1 84 ? 3.454 6.627 0.483 1.00 95.06 84 ARG A C 1
ATOM 655 O O . ARG A 1 84 ? 4.278 6.077 1.207 1.00 95.06 84 ARG A O 1
ATOM 662 N N . GLU A 1 85 ? 3.260 6.311 -0.788 1.00 94.19 85 GLU A N 1
ATOM 663 C CA . GLU A 1 85 ? 4.164 5.428 -1.515 1.00 94.19 85 GLU A CA 1
ATOM 664 C C . GLU A 1 85 ? 5.498 6.130 -1.789 1.00 94.19 85 GLU A C 1
ATOM 666 O O . GLU A 1 85 ? 5.552 7.288 -2.228 1.00 94.19 85 GLU A O 1
ATOM 671 N N . VAL A 1 86 ? 6.584 5.411 -1.534 1.00 94.00 86 VAL A N 1
ATOM 672 C CA . VAL A 1 86 ? 7.948 5.809 -1.861 1.00 94.00 86 VAL A CA 1
ATOM 673 C C . VAL A 1 86 ? 8.521 4.767 -2.811 1.00 94.00 86 VAL A C 1
ATOM 675 O O . VAL A 1 86 ? 8.439 3.572 -2.544 1.00 94.00 86 VAL A O 1
ATOM 678 N N . GLU A 1 87 ? 9.081 5.237 -3.928 1.00 91.69 87 GLU A N 1
ATOM 679 C CA . GLU A 1 87 ? 9.747 4.382 -4.915 1.00 91.69 87 GLU A CA 1
ATOM 680 C C . GLU A 1 87 ? 10.854 3.563 -4.239 1.00 91.69 87 GLU A C 1
ATOM 682 O O . GLU A 1 87 ? 11.725 4.126 -3.565 1.00 91.69 87 GLU A O 1
ATOM 687 N N . THR A 1 88 ? 10.816 2.243 -4.422 1.00 90.19 88 THR A N 1
ATOM 688 C CA . THR A 1 88 ? 11.840 1.339 -3.893 1.00 90.19 88 THR A CA 1
ATOM 689 C C . THR A 1 88 ? 13.027 1.210 -4.861 1.00 90.19 88 THR A C 1
ATOM 691 O O . THR A 1 88 ? 12.939 1.605 -6.029 1.00 90.19 88 THR A O 1
ATOM 694 N N . PRO A 1 89 ? 14.175 0.662 -4.424 1.00 91.06 89 PRO A N 1
ATOM 695 C CA . PRO A 1 89 ? 15.281 0.353 -5.330 1.00 91.06 89 PRO A CA 1
ATOM 696 C C . PRO A 1 89 ? 14.876 -0.571 -6.488 1.00 91.06 89 PRO A C 1
ATOM 698 O O . PRO A 1 89 ? 15.313 -0.355 -7.616 1.00 91.06 89 PRO A O 1
ATOM 701 N N . GLU A 1 90 ? 14.008 -1.550 -6.229 1.00 88.19 90 GLU A N 1
ATOM 702 C CA . GLU A 1 90 ? 13.484 -2.470 -7.243 1.00 88.19 90 GLU A CA 1
ATOM 703 C C . GLU A 1 90 ? 12.619 -1.729 -8.272 1.00 88.19 90 GLU A C 1
ATOM 705 O O . GLU A 1 90 ? 12.784 -1.928 -9.473 1.00 88.19 90 GLU A O 1
ATOM 710 N N . ASP A 1 91 ? 11.760 -0.801 -7.828 1.00 89.88 91 ASP A N 1
ATOM 711 C CA . ASP A 1 91 ? 10.971 0.046 -8.734 1.00 89.88 91 ASP A CA 1
ATOM 712 C C . ASP A 1 91 ? 11.853 0.858 -9.685 1.00 89.88 91 ASP A C 1
ATOM 714 O O . ASP A 1 91 ? 11.533 1.031 -10.867 1.00 89.88 91 ASP A O 1
ATOM 718 N N . ARG A 1 92 ? 12.964 1.382 -9.157 1.00 92.50 92 ARG A N 1
ATOM 719 C CA . ARG A 1 92 ? 13.922 2.149 -9.947 1.00 92.50 92 ARG A CA 1
ATOM 720 C C . ARG A 1 92 ? 14.605 1.265 -10.987 1.00 92.50 92 ARG A C 1
ATOM 722 O O . ARG A 1 92 ? 14.680 1.671 -12.143 1.00 92.50 92 ARG A O 1
ATOM 729 N N . GLN A 1 93 ? 15.046 0.070 -10.602 1.00 93.62 93 GLN A N 1
ATOM 730 C CA . GLN A 1 93 ? 15.666 -0.890 -11.520 1.00 93.62 93 GLN A CA 1
ATOM 731 C C . GLN A 1 93 ? 14.710 -1.281 -12.651 1.00 93.62 93 GLN A C 1
ATOM 733 O O . GLN A 1 93 ? 15.058 -1.123 -13.819 1.00 93.62 93 GLN A O 1
ATOM 738 N N . GLU A 1 94 ? 13.471 -1.664 -12.331 1.00 91.81 94 GLU A N 1
ATOM 739 C CA . GLU A 1 94 ? 12.453 -1.986 -13.341 1.00 91.81 94 GLU A CA 1
ATOM 740 C C . GLU A 1 94 ? 12.179 -0.805 -14.291 1.00 91.81 94 GLU A C 1
ATOM 742 O O . GLU A 1 94 ? 11.918 -0.979 -15.485 1.00 91.81 94 GLU A O 1
ATOM 747 N N . ARG A 1 95 ? 12.196 0.431 -13.771 1.00 93.38 95 ARG A N 1
ATOM 748 C CA . ARG A 1 95 ? 12.033 1.637 -14.591 1.00 93.38 95 ARG A CA 1
ATOM 749 C C . ARG A 1 95 ? 13.209 1.824 -15.543 1.00 93.38 95 ARG A C 1
ATOM 751 O O . ARG A 1 95 ? 12.980 2.132 -16.710 1.00 93.38 95 ARG A O 1
ATOM 758 N N . GLU A 1 96 ? 14.434 1.675 -15.056 1.00 95.94 96 GLU A N 1
ATOM 759 C CA . GLU A 1 96 ? 15.653 1.810 -15.857 1.00 95.94 96 GLU A CA 1
ATOM 760 C C . GLU A 1 96 ? 15.741 0.736 -16.948 1.00 95.94 96 GLU A C 1
ATOM 762 O O . GLU A 1 96 ? 16.099 1.048 -18.085 1.00 95.94 96 GLU A O 1
ATOM 767 N N . GLU A 1 97 ? 15.359 -0.503 -16.637 1.00 95.94 97 GLU A N 1
ATOM 768 C CA . GLU A 1 97 ? 15.280 -1.605 -17.601 1.00 95.94 97 GLU A CA 1
ATOM 769 C C . GLU A 1 97 ? 14.246 -1.321 -18.688 1.00 95.94 97 GLU A C 1
ATOM 771 O O . GLU A 1 97 ? 14.583 -1.356 -19.870 1.00 95.94 97 GLU A O 1
ATOM 776 N N . ARG A 1 98 ? 13.034 -0.902 -18.310 1.00 94.94 98 ARG A N 1
ATOM 777 C CA . ARG A 1 98 ? 11.994 -0.517 -19.273 1.00 94.94 98 ARG A CA 1
ATOM 778 C C . ARG A 1 98 ? 12.440 0.628 -20.186 1.00 94.94 98 ARG A C 1
ATOM 780 O O . ARG A 1 98 ? 12.163 0.603 -21.380 1.00 94.94 98 ARG A O 1
ATOM 787 N N . ILE A 1 99 ? 13.134 1.632 -19.644 1.00 95.69 99 ILE A N 1
ATOM 788 C CA . ILE A 1 99 ? 13.691 2.736 -20.445 1.00 95.69 99 ILE A CA 1
ATOM 789 C C . ILE A 1 99 ? 14.754 2.211 -21.417 1.00 95.69 99 ILE A C 1
ATOM 791 O O . ILE A 1 99 ? 14.801 2.633 -22.571 1.00 95.69 99 ILE A O 1
ATOM 795 N N . ARG A 1 100 ? 15.616 1.293 -20.971 1.00 96.38 100 ARG A N 1
ATOM 796 C CA . ARG A 1 100 ? 16.643 0.680 -21.820 1.00 96.38 100 ARG A CA 1
ATOM 797 C C . ARG A 1 100 ? 16.023 -0.124 -22.963 1.00 96.38 100 ARG A C 1
ATOM 799 O O . ARG A 1 100 ? 16.472 0.015 -24.097 1.00 96.38 100 ARG A O 1
ATOM 806 N N . GLU A 1 101 ? 15.009 -0.931 -22.672 1.00 96.25 101 GLU A N 1
ATOM 807 C CA . GLU A 1 101 ? 14.288 -1.732 -23.663 1.00 96.25 101 GLU A CA 1
ATOM 808 C C . GLU A 1 101 ? 13.566 -0.857 -24.690 1.00 96.25 101 GLU A C 1
ATOM 810 O O . GLU A 1 101 ? 13.689 -1.100 -25.890 1.00 96.25 101 GLU A O 1
ATOM 815 N N . ASP A 1 102 ? 12.878 0.195 -24.239 1.00 94.25 102 ASP A N 1
ATOM 816 C CA . ASP A 1 102 ? 12.193 1.137 -25.129 1.00 94.25 102 ASP A CA 1
ATOM 817 C C . ASP A 1 102 ? 13.186 1.863 -26.049 1.00 94.25 102 ASP A C 1
ATOM 819 O O . ASP A 1 102 ? 12.989 1.931 -27.263 1.00 94.25 102 ASP A O 1
ATOM 823 N N . ASN A 1 103 ? 14.325 2.308 -25.509 1.00 95.31 103 ASN A N 1
ATOM 824 C CA . ASN A 1 103 ? 15.389 2.913 -26.310 1.00 95.31 103 ASN A CA 1
ATOM 825 C C . ASN A 1 103 ? 15.964 1.934 -27.345 1.00 95.31 103 ASN A C 1
ATOM 827 O O . ASN A 1 103 ? 16.102 2.299 -28.512 1.00 95.31 103 ASN A O 1
ATOM 831 N N . ALA A 1 104 ? 16.251 0.689 -26.953 1.00 95.19 104 ALA A N 1
ATOM 832 C CA . ALA A 1 104 ? 16.759 -0.334 -27.867 1.00 95.19 104 ALA A CA 1
ATOM 833 C C . ALA A 1 104 ? 15.747 -0.659 -28.981 1.00 95.19 104 ALA A C 1
ATOM 835 O O . ALA A 1 104 ? 16.117 -0.787 -30.151 1.00 95.19 104 ALA A O 1
ATOM 836 N N . LEU A 1 105 ? 14.456 -0.729 -28.645 1.00 93.31 105 LEU A N 1
ATOM 837 C CA . LEU A 1 105 ? 13.378 -0.911 -29.615 1.00 93.31 105 LEU A CA 1
ATOM 838 C C . LEU A 1 105 ? 13.303 0.268 -30.595 1.00 93.31 105 LEU A C 1
ATOM 840 O O . LEU A 1 105 ? 13.131 0.071 -31.800 1.00 93.31 105 LEU A O 1
ATOM 844 N N . MET A 1 106 ? 13.451 1.497 -30.101 1.00 89.81 106 MET A N 1
ATOM 845 C CA . MET A 1 106 ? 13.455 2.700 -30.933 1.00 89.81 106 MET A CA 1
ATOM 846 C C . MET A 1 106 ? 14.674 2.766 -31.858 1.00 89.81 106 MET A C 1
ATOM 848 O O . MET A 1 106 ? 14.537 3.159 -33.017 1.00 89.81 106 MET A O 1
ATOM 852 N N . GLU A 1 107 ? 15.852 2.352 -31.393 1.00 91.94 107 GLU A N 1
ATOM 853 C CA . GLU A 1 107 ? 17.048 2.224 -32.232 1.00 91.94 107 GLU A CA 1
ATOM 854 C C . GLU A 1 107 ? 16.861 1.171 -33.326 1.00 91.94 107 GLU A C 1
ATOM 856 O O . GLU A 1 107 ? 17.138 1.453 -34.494 1.00 91.94 107 GLU A O 1
ATOM 861 N N . GLN A 1 108 ? 16.308 0.003 -32.987 1.00 91.25 108 GLN A N 1
ATOM 862 C CA . GLN A 1 108 ? 15.999 -1.039 -33.965 1.00 91.25 108 GLN A CA 1
ATOM 863 C C . GLN A 1 108 ? 15.025 -0.533 -35.037 1.00 91.25 108 GLN A C 1
ATOM 865 O O . GLN A 1 108 ? 15.275 -0.711 -36.228 1.00 91.25 108 GLN A O 1
ATOM 870 N N . LYS A 1 109 ? 13.944 0.146 -34.633 1.00 89.25 109 LYS A N 1
ATOM 871 C CA . LYS A 1 109 ? 12.975 0.737 -35.570 1.00 89.25 109 LYS A CA 1
ATOM 872 C C . LYS A 1 109 ? 13.604 1.809 -36.458 1.00 89.25 109 LYS A C 1
ATOM 874 O O . LYS A 1 109 ? 13.277 1.889 -37.634 1.00 89.25 109 LYS A O 1
ATOM 879 N N . ARG A 1 110 ? 14.530 2.617 -35.931 1.00 86.19 110 ARG A N 1
ATOM 880 C CA . ARG A 1 110 ? 15.261 3.623 -36.724 1.00 86.19 110 ARG A CA 1
ATOM 881 C C . ARG A 1 110 ? 16.250 3.011 -37.713 1.00 86.19 110 ARG A C 1
ATOM 883 O O . ARG A 1 110 ? 16.536 3.629 -38.735 1.00 86.19 110 ARG A O 1
ATOM 890 N N . ALA A 1 111 ? 16.787 1.835 -37.405 1.00 86.38 111 ALA A N 1
ATOM 891 C CA . ALA A 1 111 ? 17.680 1.091 -38.287 1.00 86.38 111 ALA A CA 1
ATOM 892 C C . ALA A 1 111 ? 16.929 0.263 -39.347 1.00 86.38 111 ALA A C 1
ATOM 894 O O . ALA A 1 111 ? 17.565 -0.304 -40.238 1.00 86.38 111 ALA A O 1
ATOM 895 N N . ALA A 1 112 ? 15.599 0.180 -39.261 1.00 88.56 112 ALA A N 1
ATOM 896 C CA . ALA A 1 112 ? 14.794 -0.619 -40.167 1.00 88.56 112 ALA A CA 1
ATOM 897 C C . ALA A 1 112 ? 14.777 -0.013 -41.595 1.00 88.56 112 ALA A C 1
ATOM 899 O O . ALA A 1 112 ? 14.705 1.214 -41.750 1.00 88.56 112 ALA A O 1
ATOM 900 N N . PRO A 1 113 ? 14.885 -0.843 -42.657 1.00 81.69 113 PRO A N 1
ATOM 901 C CA . PRO A 1 113 ? 14.983 -0.362 -44.039 1.00 81.69 113 PRO A CA 1
ATOM 902 C C . PRO A 1 113 ? 13.801 0.504 -44.489 1.00 81.69 113 PRO A C 1
ATOM 904 O O . PRO A 1 113 ? 14.004 1.487 -45.197 1.00 81.69 113 PRO A O 1
ATOM 907 N N . ASP A 1 114 ? 12.596 0.168 -44.035 1.00 84.06 114 ASP A N 1
ATOM 908 C CA . ASP A 1 114 ? 11.345 0.887 -44.290 1.00 84.06 114 ASP A CA 1
ATOM 909 C C . ASP A 1 114 ? 11.365 2.312 -43.713 1.00 84.06 114 ASP A C 1
ATOM 911 O O . ASP A 1 114 ? 11.006 3.270 -44.397 1.00 84.06 114 ASP A O 1
ATOM 915 N N . TYR A 1 115 ? 11.867 2.482 -42.489 1.00 78.00 115 TYR A N 1
ATOM 916 C CA . TYR A 1 115 ? 12.029 3.791 -41.861 1.00 78.00 115 TYR A CA 1
ATOM 917 C C . TYR A 1 115 ? 13.076 4.654 -42.584 1.00 78.00 115 TYR A C 1
ATOM 919 O O . TYR A 1 115 ? 12.882 5.858 -42.778 1.00 78.00 115 TYR A O 1
ATOM 927 N N . LEU A 1 116 ? 14.188 4.049 -43.016 1.00 79.56 116 LEU A N 1
ATOM 928 C CA . LEU A 1 116 ? 15.251 4.736 -43.762 1.00 79.56 116 LEU A CA 1
ATOM 929 C C . LEU A 1 116 ? 14.827 5.134 -45.183 1.00 79.56 116 LEU A C 1
ATOM 931 O O . LEU A 1 116 ? 15.336 6.122 -45.723 1.00 79.56 116 LEU A O 1
ATOM 935 N N . GLU A 1 117 ? 13.946 4.357 -45.808 1.00 79.50 117 GLU A N 1
ATOM 936 C CA . GLU A 1 117 ? 13.362 4.656 -47.114 1.00 79.50 117 GLU A CA 1
ATOM 937 C C . GLU A 1 117 ? 12.314 5.771 -47.007 1.00 79.50 117 GLU A C 1
ATOM 939 O O . GLU A 1 117 ? 12.422 6.764 -47.726 1.00 79.50 117 GLU A O 1
ATOM 944 N N . TRP A 1 118 ? 11.404 5.693 -46.028 1.00 77.06 118 TRP A N 1
ATOM 945 C CA . TRP A 1 118 ? 10.448 6.764 -45.724 1.00 77.06 118 TRP A CA 1
ATOM 946 C C . TRP A 1 118 ? 11.147 8.104 -45.461 1.00 77.06 118 TRP A C 1
ATOM 948 O O . TRP A 1 118 ? 10.830 9.105 -46.097 1.00 77.06 118 TRP A O 1
ATOM 958 N N . LYS A 1 119 ? 12.177 8.122 -44.603 1.00 76.31 119 LYS A N 1
ATOM 959 C CA . LYS A 1 119 ? 12.933 9.348 -44.295 1.00 76.31 119 LYS A CA 1
ATOM 960 C C . LYS A 1 119 ? 13.609 9.955 -45.533 1.00 76.31 119 LYS A C 1
ATOM 962 O O . LYS A 1 119 ? 13.777 11.171 -45.608 1.00 76.31 119 LYS A O 1
ATOM 967 N N . ARG A 1 120 ? 14.011 9.120 -46.500 1.00 78.50 120 ARG A N 1
ATOM 968 C CA . ARG A 1 120 ? 14.562 9.565 -47.791 1.00 78.50 120 ARG A CA 1
ATOM 969 C C . ARG A 1 120 ? 13.492 10.177 -48.693 1.00 78.50 120 ARG A C 1
ATOM 971 O O . ARG A 1 120 ? 13.791 11.159 -49.361 1.00 78.50 120 ARG A O 1
ATOM 978 N N . MET A 1 121 ? 12.285 9.614 -48.707 1.00 78.00 121 MET A N 1
ATOM 979 C CA . MET A 1 121 ? 11.150 10.137 -49.475 1.00 78.00 121 MET A CA 1
ATOM 980 C C . MET A 1 121 ? 10.639 11.476 -48.927 1.00 78.00 121 MET A C 1
ATOM 982 O O . MET A 1 121 ? 10.329 12.354 -49.718 1.00 78.00 121 MET A O 1
ATOM 986 N N . ASP A 1 122 ? 10.617 11.648 -47.602 1.00 78.00 122 ASP A N 1
ATOM 987 C CA . ASP A 1 122 ? 10.153 12.874 -46.923 1.00 78.00 122 ASP A CA 1
ATOM 988 C C . ASP A 1 122 ? 11.144 14.056 -47.014 1.00 78.00 122 ASP A C 1
ATOM 990 O O . ASP A 1 122 ? 10.801 15.188 -46.681 1.00 78.00 122 ASP A O 1
ATOM 994 N N . SER A 1 123 ? 12.394 13.803 -47.422 1.00 73.00 123 SER A N 1
ATOM 995 C CA . SER A 1 123 ? 13.452 14.826 -47.519 1.00 73.00 123 SER A CA 1
ATOM 996 C C . SER A 1 123 ? 13.615 15.428 -48.928 1.00 73.00 123 SER A C 1
ATOM 998 O O . SER A 1 123 ? 14.547 16.208 -49.133 1.00 73.00 123 SER A O 1
ATOM 1000 N N . ASN A 1 124 ? 12.753 15.055 -49.882 1.00 52.41 124 ASN A N 1
ATOM 1001 C CA . ASN A 1 124 ? 12.706 15.550 -51.267 1.00 52.41 124 ASN A CA 1
ATOM 1002 C C . ASN A 1 124 ? 11.416 16.336 -51.519 1.00 52.41 124 ASN A C 1
ATOM 1004 O O . ASN A 1 124 ? 11.480 17.296 -52.319 1.00 52.41 1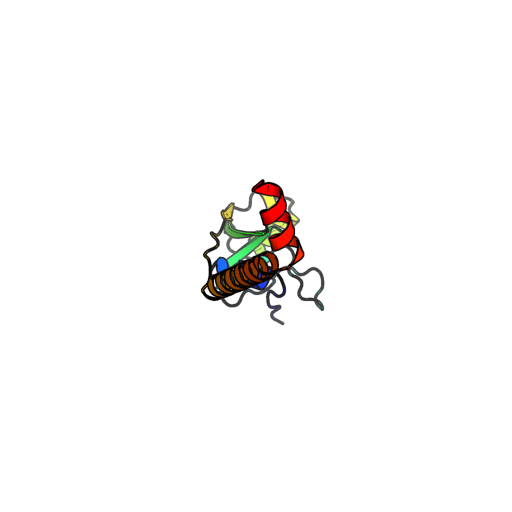24 ASN A O 1
#

Secondary structure (DSSP, 8-state):
---B--TTHHHHHHHTT--S-EESSBS-TTT--B-SEEEETTEEEEEETTTTEEEEEEES-SHHHHHHHHHTT-GGGSEEEEPPP---HHHHHHHHHHHHHHHHHHHHHHHSHHHHHHHHHTT-

Foldseek 3Di:
DFQFADDPLVQQCVLLVFPRKGAPDAPDPVPSHHDQWIDGPLWIWGADPVVRWIKTFPPPGDPVRCVVCVVVVNNVVTDIHTGDGHQDPVNVVVVVVVVVVVVVVVVVVCPDPVNVVVVVVVVD

Organism: Aspergillus oryzae (NCBI:txid5062)

Sequence (124 aa):
MSYFVEGPWAKIVRRCGLENPEAVMCTTPESGEHYGLISAGGRYYFTDDLAWSISEIIKPTTLDGIMKKIVDGKEYSIKTKALREVETPEDRQEREERIREDNALMEQKRAAPDYLEWKRMDSN

pLDDT: mean 86.88, std 11.71, range [47.03, 98.12]

Radius of gyration: 22.87 Å; chains: 1; bounding box: 40×36×70 Å